Protein AF-A0A847PK29-F1 (afdb_monomer_lite)

pLDDT: mean 86.63, std 14.27, range [46.94, 98.38]

Foldseek 3Di:
DDPVVVVVVVVVVVCVVVVVVVVVVVVVVPPDPPQDWWWWAFPVRWIWTWGADPVNQWIFIATPNDTDIFGFDDDPAFTWTADPVRQWIWGDHPQFIFIHGNNHTPTGRTGTDDDD

Structure (mmCIF, N/CA/C/O backbone):
data_AF-A0A847PK29-F1
#
_entry.id   AF-A0A847PK29-F1
#
loop_
_atom_site.group_PDB
_atom_site.id
_atom_site.type_symbol
_atom_site.label_atom_id
_atom_site.label_alt_id
_atom_site.label_comp_id
_atom_site.label_asym_id
_atom_site.label_entity_id
_atom_site.label_seq_id
_atom_site.pdbx_PDB_ins_cod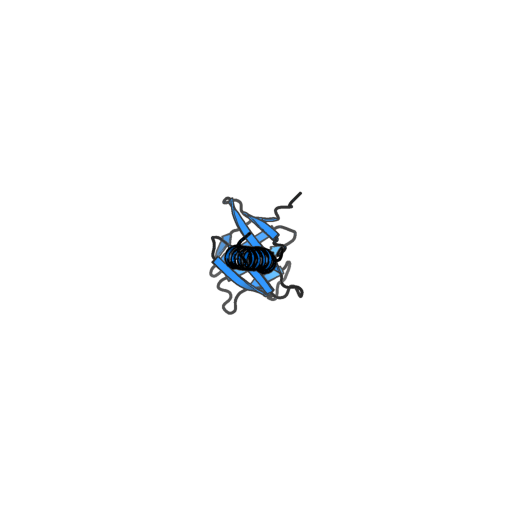e
_atom_site.Cartn_x
_atom_site.Cartn_y
_atom_site.Cartn_z
_atom_site.occupancy
_atom_site.B_iso_or_equiv
_atom_site.auth_seq_id
_atom_site.auth_comp_id
_atom_site.auth_asym_id
_atom_site.auth_atom_id
_atom_site.pdbx_PDB_model_num
ATOM 1 N N . MET A 1 1 ? -45.309 -2.922 56.142 1.00 58.38 1 MET A N 1
ATOM 2 C CA . MET A 1 1 ? -44.333 -3.331 55.108 1.00 58.38 1 MET A CA 1
ATOM 3 C C . MET A 1 1 ? -43.338 -4.282 55.752 1.00 58.38 1 MET A C 1
ATOM 5 O O . MET A 1 1 ? -42.727 -3.912 56.747 1.00 58.38 1 MET A O 1
ATOM 9 N N . ASP A 1 2 ? -43.250 -5.520 55.269 1.00 73.12 2 ASP A N 1
ATOM 10 C CA . ASP A 1 2 ? -42.488 -6.583 55.938 1.00 73.12 2 ASP A CA 1
ATOM 11 C C . ASP A 1 2 ? -40.979 -6.324 55.828 1.00 73.12 2 ASP A C 1
ATOM 13 O O . ASP A 1 2 ? -40.488 -6.055 54.733 1.00 73.12 2 ASP A O 1
ATOM 17 N N . LYS A 1 3 ? -40.219 -6.448 56.928 1.00 70.38 3 LYS A N 1
ATOM 18 C CA . LYS A 1 3 ? -38.751 -6.238 56.939 1.00 70.38 3 LYS A CA 1
ATOM 19 C C . LYS A 1 3 ? -38.030 -7.028 55.838 1.00 70.38 3 LYS A C 1
ATOM 21 O O . LYS A 1 3 ? -37.077 -6.532 55.251 1.00 70.38 3 LYS A O 1
ATOM 26 N N . LYS A 1 4 ? -38.539 -8.220 55.503 1.00 65.88 4 LYS A N 1
ATOM 27 C CA . LYS A 1 4 ? -38.040 -9.053 54.398 1.00 65.88 4 LYS A CA 1
ATOM 28 C C . LYS A 1 4 ? -38.204 -8.367 53.032 1.00 65.88 4 LYS A C 1
ATOM 30 O O . LYS A 1 4 ? -37.272 -8.384 52.242 1.00 65.88 4 LYS A O 1
ATOM 35 N N . LYS A 1 5 ? -39.335 -7.698 52.774 1.00 66.62 5 LYS A N 1
ATOM 36 C CA . LYS A 1 5 ? -39.595 -6.962 51.521 1.00 66.62 5 LYS A CA 1
ATOM 37 C C . LYS A 1 5 ? -38.688 -5.736 51.371 1.00 66.62 5 LYS A C 1
ATOM 39 O O . LYS A 1 5 ? -38.218 -5.474 50.274 1.00 66.62 5 LYS A O 1
ATOM 44 N N . ILE A 1 6 ? -38.386 -5.035 52.468 1.00 72.06 6 ILE A N 1
ATOM 45 C CA . ILE A 1 6 ? -37.477 -3.872 52.462 1.00 72.06 6 ILE A CA 1
ATOM 46 C C . ILE A 1 6 ? -36.045 -4.296 52.086 1.00 72.06 6 ILE A C 1
ATOM 48 O O . ILE A 1 6 ? -35.407 -3.628 51.279 1.00 72.06 6 ILE A O 1
ATOM 52 N N . ILE A 1 7 ? -35.575 -5.441 52.598 1.00 73.00 7 ILE A N 1
ATOM 53 C CA . ILE A 1 7 ? -34.240 -5.988 52.290 1.00 73.00 7 ILE A CA 1
ATOM 54 C C . ILE A 1 7 ? -34.127 -6.417 50.816 1.00 73.00 7 ILE A C 1
ATOM 56 O O . ILE A 1 7 ? -33.120 -6.141 50.167 1.00 73.00 7 ILE A O 1
ATOM 60 N N . PHE A 1 8 ? -35.161 -7.054 50.254 1.00 73.94 8 PHE A N 1
ATOM 61 C CA . PHE A 1 8 ? -35.155 -7.436 48.835 1.00 73.94 8 PHE A CA 1
ATOM 62 C C . PHE A 1 8 ? -35.143 -6.219 47.899 1.00 73.94 8 PHE A C 1
ATOM 64 O O . PHE A 1 8 ? -34.445 -6.227 46.883 1.00 73.94 8 PHE A O 1
ATOM 71 N N . ILE A 1 9 ? -35.861 -5.149 48.255 1.00 76.44 9 ILE A N 1
ATOM 72 C CA . ILE A 1 9 ? -35.891 -3.910 47.467 1.00 76.44 9 ILE A CA 1
ATOM 73 C C . ILE A 1 9 ? -34.517 -3.221 47.485 1.00 76.44 9 ILE A C 1
ATOM 75 O O . ILE A 1 9 ? -34.036 -2.816 46.429 1.00 76.44 9 ILE A O 1
ATOM 79 N N . SER A 1 10 ? -33.837 -3.149 48.638 1.00 75.44 10 SER A N 1
ATOM 80 C CA . SER A 1 10 ? -32.511 -2.515 48.716 1.00 75.44 10 SER A CA 1
ATOM 81 C C . SER A 1 10 ? -31.441 -3.268 47.918 1.00 75.44 10 SER A C 1
ATOM 83 O O . SER A 1 10 ? -30.604 -2.640 47.274 1.00 75.44 10 SER A O 1
ATOM 85 N N . LEU A 1 11 ? -31.485 -4.606 47.915 1.00 76.25 11 LEU A N 1
ATOM 86 C CA . LEU A 1 11 ? -30.570 -5.440 47.124 1.00 76.25 11 LEU A CA 1
ATOM 87 C C . LEU A 1 11 ? -30.780 -5.258 45.616 1.00 76.25 11 LEU A C 1
ATOM 89 O O . LEU A 1 11 ? -29.814 -5.156 44.865 1.00 76.25 11 LEU A O 1
ATOM 93 N N . SER A 1 12 ? -32.037 -5.153 45.186 1.00 75.38 12 SER A N 1
ATOM 94 C CA . SER A 1 12 ? -32.388 -4.958 43.775 1.00 75.38 12 SER A CA 1
ATOM 95 C C . SER A 1 12 ? -31.883 -3.611 43.243 1.00 75.38 12 SER A C 1
ATOM 97 O O . SER A 1 12 ? -31.370 -3.528 42.130 1.00 75.38 12 SER A O 1
ATOM 99 N N . ILE A 1 13 ? -31.967 -2.560 44.064 1.00 79.69 13 ILE A N 1
ATOM 100 C CA . ILE A 1 13 ? -31.509 -1.209 43.711 1.00 79.69 13 ILE A CA 1
ATOM 101 C C . ILE A 1 13 ? -29.980 -1.156 43.571 1.00 79.69 13 ILE A C 1
ATOM 103 O O . ILE A 1 13 ? -29.477 -0.562 42.620 1.00 79.69 13 ILE A O 1
ATOM 107 N N . LEU A 1 14 ? -29.231 -1.816 44.459 1.00 75.88 14 LEU A N 1
ATOM 108 C CA . LEU A 1 14 ? -27.765 -1.859 44.385 1.00 75.88 14 LEU A CA 1
ATOM 109 C C . LEU A 1 14 ? -27.257 -2.591 43.135 1.00 75.88 14 LEU A C 1
ATOM 111 O O . LEU A 1 14 ? -26.273 -2.160 42.539 1.00 75.88 14 LEU A O 1
ATOM 115 N N . ILE A 1 15 ? -27.946 -3.653 42.706 1.00 80.25 15 ILE A N 1
ATOM 116 C CA . ILE A 1 15 ? -27.607 -4.390 41.478 1.00 80.25 15 ILE A CA 1
ATOM 117 C C . ILE A 1 15 ? -27.885 -3.537 40.236 1.00 80.25 15 ILE A C 1
ATOM 119 O O . ILE A 1 15 ? -27.080 -3.535 39.312 1.00 80.25 15 ILE A O 1
ATOM 123 N N . LEU A 1 16 ? -28.984 -2.777 40.217 1.00 79.44 16 LEU A N 1
ATOM 124 C CA . LEU A 1 16 ? -29.306 -1.881 39.100 1.00 79.44 16 LEU A CA 1
ATOM 125 C C . LEU A 1 16 ? -28.319 -0.713 38.994 1.00 79.44 16 LEU A C 1
ATOM 127 O O . LEU A 1 16 ? -27.862 -0.401 37.898 1.00 79.44 16 LEU A O 1
ATOM 131 N N . ILE A 1 17 ? -27.949 -0.103 40.123 1.00 79.12 17 ILE A N 1
ATOM 132 C CA . ILE A 1 17 ? -26.964 0.986 40.170 1.00 79.12 17 ILE A CA 1
ATOM 133 C C . ILE A 1 17 ? -25.580 0.462 39.770 1.00 79.12 17 ILE A C 1
ATOM 135 O O . ILE A 1 17 ? -24.939 1.023 38.884 1.00 79.12 17 ILE A O 1
ATOM 139 N N . GLY A 1 18 ? -25.142 -0.655 40.360 1.00 77.38 18 GLY A N 1
ATOM 140 C CA . GLY A 1 18 ? -23.878 -1.304 40.012 1.00 77.38 18 GLY A CA 1
ATOM 141 C C . GLY A 1 18 ? -23.832 -1.745 38.549 1.00 77.38 18 GLY A C 1
ATOM 142 O O . GLY A 1 18 ? -22.832 -1.513 37.879 1.00 77.38 18 GLY A O 1
ATOM 143 N N . GLY A 1 19 ? -24.931 -2.296 38.031 1.00 77.69 19 GLY A N 1
ATOM 144 C CA . GLY A 1 19 ? -25.083 -2.671 36.628 1.00 77.69 19 GLY A CA 1
ATOM 145 C C . GLY A 1 19 ? -24.997 -1.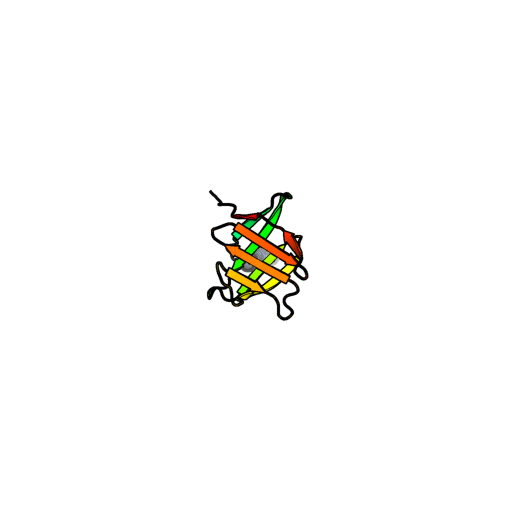475 35.681 1.00 77.69 19 GLY A C 1
ATOM 146 O O . GLY A 1 19 ? -24.311 -1.567 34.668 1.00 77.69 19 GLY A O 1
ATOM 147 N N . LEU A 1 20 ? -25.605 -0.332 36.024 1.00 76.12 20 LEU A N 1
ATOM 148 C CA . LEU A 1 20 ? -25.486 0.900 35.234 1.00 76.12 20 LEU A CA 1
ATOM 149 C C . LEU A 1 20 ? -24.054 1.450 35.231 1.00 76.12 20 LEU A C 1
ATOM 151 O O . LEU A 1 20 ? -23.533 1.808 34.175 1.00 76.12 20 LEU A O 1
ATOM 155 N N . HIS A 1 21 ? -23.407 1.510 36.399 1.00 73.00 21 HIS A N 1
ATOM 156 C CA . HIS A 1 21 ? -22.022 1.975 36.511 1.00 73.00 21 HIS A CA 1
ATOM 157 C C . HIS A 1 21 ? -21.058 1.050 35.764 1.00 73.00 21 HIS A C 1
ATOM 159 O O . HIS A 1 21 ? -20.181 1.526 35.048 1.00 73.00 21 HIS A O 1
ATOM 165 N N . PHE A 1 22 ? -21.252 -0.263 35.880 1.00 73.19 22 PHE A N 1
ATOM 166 C CA . PHE A 1 22 ? -20.449 -1.261 35.183 1.00 73.19 22 PHE A CA 1
ATOM 167 C C . PHE A 1 22 ? -20.664 -1.207 33.668 1.00 73.19 22 PHE A C 1
ATOM 169 O O . PHE A 1 22 ? -19.697 -1.225 32.916 1.00 73.19 22 PHE A O 1
ATOM 176 N N . TYR A 1 23 ? -21.908 -1.043 33.210 1.00 75.81 23 TYR A N 1
ATOM 177 C CA . TYR A 1 23 ? -22.229 -0.868 31.793 1.00 75.81 23 TYR A CA 1
ATOM 178 C C . TYR A 1 23 ? -21.594 0.404 31.212 1.00 75.81 23 TYR A C 1
ATOM 180 O O . TYR A 1 23 ? -21.033 0.372 30.119 1.00 75.81 23 TYR A O 1
ATOM 188 N N . SER A 1 24 ? -21.603 1.510 31.964 1.00 70.62 24 SER A N 1
ATOM 189 C CA . SER A 1 24 ? -20.927 2.749 31.563 1.00 70.62 24 SER A CA 1
ATOM 190 C C . SER A 1 24 ? -19.406 2.598 31.469 1.00 70.62 24 SER A C 1
ATOM 192 O O . SER A 1 24 ? -18.792 3.269 30.643 1.00 70.62 24 SER A O 1
ATOM 194 N N . LEU A 1 25 ? -18.794 1.755 32.306 1.00 64.38 25 LEU A N 1
ATOM 195 C CA . LEU A 1 25 ? -17.361 1.460 32.234 1.00 64.38 25 LEU A CA 1
ATOM 196 C C . LEU A 1 25 ? -17.039 0.514 31.075 1.00 64.38 25 LEU A C 1
ATOM 198 O O . LEU A 1 25 ? -16.041 0.712 30.392 1.00 64.38 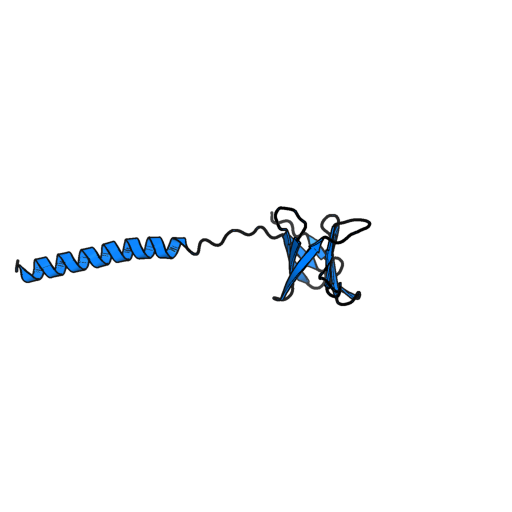25 LEU A O 1
ATOM 202 N N . TYR A 1 26 ? -17.907 -0.463 30.814 1.00 69.25 26 TYR A N 1
ATOM 203 C CA . TYR A 1 26 ? -17.746 -1.408 29.714 1.00 69.25 26 TYR A CA 1
ATOM 204 C C . TYR A 1 26 ? -17.813 -0.710 28.350 1.00 69.25 26 TYR A C 1
ATOM 206 O O . TYR A 1 26 ? -16.988 -0.959 27.478 1.00 69.25 26 TYR A O 1
ATOM 214 N N . LYS A 1 27 ? -18.737 0.245 28.182 1.00 66.00 27 LYS A N 1
ATOM 215 C CA . LYS A 1 27 ? -18.908 0.962 26.911 1.00 66.00 27 LYS A CA 1
ATOM 216 C C . LYS A 1 27 ? -17.765 1.930 26.571 1.00 66.00 27 LYS A C 1
ATOM 218 O O . LYS A 1 27 ? -17.649 2.347 25.428 1.00 66.00 27 LYS A O 1
ATOM 223 N N . LYS A 1 28 ? -16.925 2.294 27.545 1.00 53.59 28 LYS A N 1
ATOM 224 C CA . LYS A 1 28 ? -15.807 3.234 27.358 1.00 53.59 28 LYS A CA 1
ATOM 225 C C . LYS A 1 28 ? -14.561 2.582 26.726 1.00 53.59 28 LYS A C 1
ATOM 227 O O . LYS A 1 28 ? -13.610 3.284 26.413 1.00 53.59 28 LYS A O 1
ATOM 232 N N . GLY A 1 29 ? -14.556 1.257 26.546 1.00 51.03 29 GLY A N 1
ATOM 233 C CA . GLY A 1 29 ? -13.439 0.505 25.955 1.00 51.03 29 GLY A CA 1
ATOM 234 C C . GLY A 1 29 ? -13.534 0.243 24.445 1.00 51.03 29 GLY A C 1
ATOM 235 O O . GLY A 1 29 ? -12.566 -0.240 23.874 1.00 51.03 29 GLY A O 1
ATOM 236 N N . GLU A 1 30 ? -14.665 0.558 23.803 1.00 52.94 30 GLU A N 1
ATOM 237 C CA . GLU A 1 30 ? -14.891 0.414 22.348 1.00 52.94 30 GLU A CA 1
ATOM 238 C C . GLU A 1 30 ? -14.995 1.775 21.637 1.00 52.94 30 GLU A C 1
ATOM 240 O O . GLU A 1 30 ? -15.644 1.917 20.602 1.00 52.94 30 GLU A O 1
ATOM 245 N N . GLU A 1 31 ? -14.373 2.813 22.190 1.00 49.28 31 GLU A N 1
ATOM 246 C CA . GLU A 1 31 ? -14.157 4.059 21.457 1.00 49.28 31 GLU A CA 1
ATOM 247 C C . GLU A 1 31 ? -12.887 3.855 20.624 1.00 49.28 31 GLU A C 1
ATOM 249 O O . GLU A 1 31 ? -11.772 4.129 21.066 1.00 49.28 31 GLU A O 1
ATOM 254 N N . GLY A 1 32 ? -13.064 3.207 19.467 1.00 46.94 32 GLY A N 1
ATOM 255 C CA . GLY A 1 32 ? -11.997 2.979 18.502 1.00 46.94 32 GLY A CA 1
ATOM 256 C C . GLY A 1 32 ? -11.312 4.303 18.190 1.00 46.94 32 GLY A C 1
ATOM 257 O O . GLY A 1 32 ? -11.981 5.281 17.860 1.00 46.94 32 GLY A O 1
ATOM 258 N N . SER A 1 33 ? -9.989 4.338 18.333 1.00 51.59 33 SER A N 1
ATOM 259 C CA . SER A 1 33 ? -9.172 5.430 17.821 1.00 51.59 33 SER A CA 1
ATOM 260 C C . SER A 1 33 ? -9.584 5.688 16.376 1.00 51.59 33 SER A C 1
ATOM 262 O O . SER A 1 33 ? -9.555 4.761 15.563 1.00 51.59 33 SER A O 1
ATOM 264 N N . GLU A 1 34 ? -10.000 6.913 16.055 1.00 57.06 34 GLU A N 1
ATOM 265 C CA . GLU A 1 34 ? -10.118 7.340 14.663 1.00 57.06 34 GLU A CA 1
ATOM 266 C C . GLU A 1 34 ? -8.707 7.323 14.064 1.00 57.06 34 GLU A C 1
ATOM 268 O O . GLU A 1 34 ? -7.993 8.322 14.073 1.00 57.06 34 GLU A O 1
ATOM 273 N N . GLU A 1 35 ? -8.251 6.155 13.612 1.00 63.69 35 GLU A N 1
ATOM 274 C CA . GLU A 1 35 ? -7.032 6.067 12.827 1.00 63.69 35 GLU A CA 1
ATOM 275 C C . GLU A 1 35 ? -7.304 6.799 11.517 1.00 63.69 35 GLU A C 1
ATOM 277 O O . GLU A 1 35 ? -8.114 6.361 10.698 1.00 63.69 35 GLU A O 1
ATOM 282 N N . SER A 1 36 ? -6.657 7.949 11.330 1.00 81.56 36 SER A N 1
ATOM 283 C CA . SER A 1 36 ? -6.746 8.683 10.077 1.00 81.56 36 SER A CA 1
ATOM 284 C C . SER A 1 36 ? -6.065 7.857 8.989 1.00 81.56 36 SER A C 1
ATOM 286 O O . SER A 1 36 ? -4.855 7.617 9.040 1.00 81.56 36 SER A O 1
ATOM 288 N N . TYR A 1 37 ? -6.844 7.407 8.014 1.00 90.06 37 TYR A N 1
ATOM 289 C CA . TYR A 1 37 ? -6.352 6.703 6.840 1.00 90.06 37 TYR A CA 1
ATOM 290 C C . TYR A 1 37 ? -6.475 7.590 5.599 1.00 90.06 37 TYR A C 1
ATOM 292 O O . TYR A 1 37 ? -7.424 8.358 5.443 1.00 90.06 37 TYR A O 1
ATOM 300 N N . PHE A 1 38 ? -5.524 7.438 4.685 1.00 94.38 38 PHE A N 1
ATOM 301 C CA . PHE A 1 38 ? -5.616 7.927 3.316 1.00 94.38 38 PHE A CA 1
ATOM 302 C C . PHE A 1 38 ? -6.205 6.817 2.444 1.00 94.38 38 PHE A C 1
ATOM 304 O O . PHE A 1 38 ? -5.763 5.672 2.532 1.00 94.38 38 PHE A O 1
ATOM 311 N N . ILE A 1 39 ? -7.193 7.134 1.607 1.00 96.38 39 ILE A N 1
ATOM 312 C CA . ILE A 1 39 ? -7.762 6.177 0.648 1.00 96.38 39 ILE A CA 1
ATOM 313 C C . ILE A 1 39 ? -7.300 6.561 -0.750 1.00 96.38 39 ILE A C 1
ATOM 315 O O . ILE A 1 39 ? -7.516 7.691 -1.176 1.00 96.38 39 ILE A O 1
ATOM 319 N N . PHE A 1 40 ? -6.724 5.615 -1.485 1.00 97.31 40 PHE A N 1
ATOM 320 C CA . PHE A 1 40 ? -6.468 5.746 -2.915 1.00 97.31 40 PHE A CA 1
ATOM 321 C C . PHE A 1 40 ? -7.402 4.815 -3.682 1.00 97.31 40 PHE A C 1
ATOM 323 O O . PHE A 1 40 ? -7.465 3.621 -3.394 1.00 97.31 40 PHE A O 1
ATOM 330 N N . VAL A 1 41 ? -8.116 5.354 -4.667 1.00 97.50 41 VAL A N 1
ATOM 331 C CA . VAL A 1 41 ? -9.038 4.591 -5.515 1.00 97.50 41 VAL A CA 1
ATOM 332 C C . VAL A 1 41 ? -8.382 4.351 -6.867 1.00 97.50 41 VAL A C 1
ATOM 334 O O . VAL A 1 41 ? -7.981 5.294 -7.551 1.00 97.50 41 VAL A O 1
ATOM 337 N N . CYS A 1 42 ? -8.258 3.085 -7.248 1.00 97.44 42 CYS A N 1
ATOM 338 C CA . CYS A 1 42 ? -7.645 2.658 -8.500 1.00 97.44 42 CYS A CA 1
ATOM 339 C C . CYS A 1 42 ? -8.646 2.668 -9.669 1.00 97.44 42 CYS A C 1
ATOM 341 O O . CYS A 1 42 ? -9.854 2.572 -9.441 1.00 97.44 42 CYS A O 1
ATOM 343 N N . PRO A 1 43 ? -8.185 2.696 -10.936 1.00 97.62 43 PRO A N 1
ATOM 344 C CA . PRO A 1 43 ? -9.060 2.602 -12.110 1.00 97.62 43 PRO A CA 1
ATOM 345 C C . PRO A 1 43 ? -9.930 1.336 -12.144 1.00 97.62 43 PRO A C 1
ATOM 347 O O . PRO A 1 43 ? -11.019 1.348 -12.712 1.00 97.62 43 PRO A O 1
ATOM 350 N N . SER A 1 44 ? -9.471 0.250 -11.514 1.00 95.94 44 SER A N 1
ATOM 351 C CA . SER A 1 44 ? -10.233 -0.993 -11.338 1.00 95.94 44 SER A CA 1
ATOM 352 C C . SER A 1 44 ? -11.386 -0.880 -10.330 1.00 95.94 44 SER A C 1
ATOM 354 O O . SER A 1 44 ? -12.204 -1.792 -10.243 1.00 95.94 44 SER A O 1
ATOM 356 N N . GLY A 1 45 ? -11.448 0.208 -9.557 1.00 95.62 45 GLY A N 1
ATOM 357 C CA . GLY A 1 45 ? -12.350 0.381 -8.417 1.00 95.62 45 GLY A CA 1
ATOM 358 C C . GLY A 1 45 ? -11.810 -0.184 -7.100 1.00 95.62 45 GLY A C 1
ATOM 359 O O . GLY A 1 45 ? -12.482 -0.064 -6.080 1.00 95.62 45 GLY A O 1
ATOM 360 N N . ALA A 1 46 ? -10.615 -0.784 -7.095 1.00 96.62 46 ALA A N 1
ATOM 361 C CA . ALA A 1 46 ? -9.968 -1.222 -5.862 1.00 96.62 46 ALA A CA 1
ATOM 362 C C . ALA A 1 46 ? -9.593 -0.025 -4.970 1.00 96.62 46 ALA A C 1
ATOM 364 O O . ALA A 1 46 ? -9.174 1.023 -5.466 1.00 96.62 46 ALA A O 1
ATOM 365 N N . GLU A 1 47 ? -9.710 -0.209 -3.656 1.00 97.06 47 GLU A N 1
ATOM 366 C CA . GLU A 1 47 ? -9.298 0.766 -2.646 1.00 97.06 47 GLU A CA 1
ATOM 367 C C . GLU A 1 47 ? -7.997 0.318 -1.977 1.00 97.06 47 GLU A C 1
ATOM 369 O O . GLU A 1 47 ? -7.900 -0.805 -1.474 1.00 97.06 47 GLU A O 1
ATOM 374 N N . ILE A 1 48 ? -7.027 1.226 -1.911 1.00 97.50 48 ILE A N 1
ATOM 375 C CA . ILE A 1 48 ? -5.829 1.097 -1.085 1.00 97.50 48 ILE A CA 1
ATOM 376 C C . ILE A 1 48 ? -6.007 2.033 0.108 1.00 97.50 48 ILE A C 1
ATOM 378 O O . ILE A 1 48 ? -6.103 3.248 -0.069 1.00 97.50 48 ILE A O 1
ATOM 382 N N . ARG A 1 49 ? -6.043 1.489 1.325 1.00 96.88 49 ARG A N 1
ATOM 383 C CA . ARG A 1 49 ? -6.079 2.291 2.557 1.00 96.88 49 ARG A CA 1
ATOM 384 C C . ARG A 1 49 ? -4.695 2.328 3.162 1.00 96.88 49 ARG A C 1
ATOM 386 O O . ARG A 1 49 ? -4.095 1.278 3.363 1.00 96.88 49 ARG A O 1
ATOM 393 N N . VAL A 1 50 ? -4.195 3.517 3.457 1.00 96.31 50 VAL A N 1
ATOM 394 C CA . VAL A 1 50 ? -2.845 3.704 3.982 1.00 96.31 50 VAL A CA 1
ATOM 395 C C . VAL A 1 50 ? -2.912 4.502 5.267 1.00 96.31 50 VAL A C 1
ATOM 397 O O . VAL A 1 50 ? -3.473 5.596 5.300 1.00 96.31 50 VAL A O 1
ATOM 400 N N . ASN A 1 51 ? -2.322 3.956 6.319 1.00 95.25 51 ASN A N 1
ATOM 401 C CA . ASN A 1 51 ? -1.992 4.699 7.523 1.00 95.25 51 ASN A CA 1
ATOM 402 C C . ASN A 1 51 ? -0.466 4.817 7.600 1.00 95.25 51 ASN A C 1
ATOM 404 O O . ASN A 1 51 ? 0.239 3.824 7.413 1.00 95.25 51 ASN A O 1
ATOM 408 N N . TYR A 1 52 ? 0.031 6.029 7.819 1.00 93.81 52 TYR A N 1
ATOM 409 C CA . TYR A 1 52 ? 1.451 6.277 8.044 1.00 93.81 52 TYR A CA 1
ATOM 410 C C . TYR A 1 52 ? 1.675 6.413 9.550 1.00 93.81 52 TYR A C 1
ATOM 412 O O . TYR A 1 52 ? 0.912 7.122 10.211 1.00 93.81 52 TYR A O 1
ATOM 420 N N . GLU A 1 53 ? 2.699 5.749 10.087 1.00 91.06 53 GLU A N 1
ATOM 421 C CA . GLU A 1 53 ? 3.121 5.985 11.475 1.00 91.06 53 GLU A CA 1
ATOM 422 C C . GLU A 1 53 ? 3.658 7.426 11.628 1.00 91.06 53 GLU A C 1
ATOM 424 O O . GLU A 1 53 ? 3.979 8.080 10.634 1.00 91.06 53 GLU A O 1
ATOM 429 N N . GLU A 1 54 ? 3.728 7.951 12.860 1.00 84.19 54 GLU A N 1
ATOM 430 C CA . GLU A 1 54 ? 4.007 9.381 13.120 1.00 84.19 54 GLU A CA 1
ATOM 431 C C . GLU A 1 54 ? 5.307 9.890 12.472 1.00 84.19 54 GLU A C 1
ATOM 433 O O . GLU A 1 54 ? 5.363 11.034 12.019 1.00 84.19 54 GLU A O 1
ATOM 438 N N . GLU A 1 55 ? 6.341 9.048 12.396 1.00 88.12 55 GLU A N 1
ATOM 439 C CA . GLU A 1 55 ? 7.633 9.392 11.785 1.00 88.12 55 GLU A CA 1
ATOM 440 C C . GLU A 1 55 ? 7.631 9.259 10.249 1.00 88.12 55 GLU A C 1
ATOM 442 O O . GLU A 1 55 ? 8.553 9.728 9.580 1.00 88.12 55 GLU A O 1
ATOM 447 N N . GLY A 1 56 ? 6.586 8.656 9.672 1.00 87.12 56 GLY A N 1
ATOM 448 C CA . GLY A 1 56 ? 6.429 8.440 8.231 1.00 87.12 56 GLY A CA 1
ATOM 449 C C . GLY A 1 56 ? 7.351 7.368 7.642 1.00 87.12 56 GLY A C 1
ATOM 450 O O . GLY A 1 56 ? 7.406 7.217 6.419 1.00 87.12 56 GLY A O 1
ATOM 451 N N . ASP A 1 57 ? 8.068 6.625 8.485 1.00 94.00 57 ASP A N 1
ATOM 452 C CA . ASP A 1 57 ? 9.005 5.561 8.122 1.00 94.00 57 ASP A CA 1
ATOM 453 C C . ASP A 1 57 ? 8.324 4.195 7.929 1.00 94.00 57 ASP A C 1
ATOM 455 O O . ASP A 1 57 ? 8.895 3.303 7.298 1.00 94.00 57 ASP A O 1
ATOM 459 N N . LEU A 1 58 ? 7.089 4.038 8.407 1.00 96.44 58 LEU A N 1
ATOM 460 C CA . LEU A 1 58 ? 6.249 2.875 8.159 1.00 96.44 58 LEU A CA 1
ATOM 461 C C . LEU A 1 58 ? 4.909 3.279 7.536 1.00 96.44 58 LEU A C 1
ATOM 463 O O . LEU A 1 58 ? 4.209 4.163 8.029 1.00 96.44 58 LEU A O 1
ATOM 467 N N . ALA A 1 59 ? 4.526 2.561 6.483 1.00 97.00 59 ALA A N 1
ATOM 468 C CA . ALA A 1 59 ? 3.189 2.586 5.910 1.00 97.00 59 ALA A CA 1
ATOM 469 C C . ALA A 1 59 ? 2.481 1.251 6.179 1.00 97.00 59 ALA A C 1
ATOM 471 O O . ALA A 1 59 ? 2.961 0.176 5.803 1.00 97.00 59 ALA A O 1
ATOM 472 N N . VAL A 1 60 ? 1.311 1.316 6.811 1.00 97.12 60 VAL A N 1
ATOM 473 C CA . VAL A 1 60 ? 0.376 0.198 6.937 1.00 97.12 60 VAL A CA 1
ATOM 474 C C . VAL A 1 60 ? -0.608 0.281 5.776 1.00 97.12 60 VAL A C 1
ATOM 476 O O . VAL A 1 60 ? -1.534 1.090 5.781 1.00 97.12 60 VAL A O 1
ATOM 479 N N . VAL A 1 61 ? -0.391 -0.562 4.770 1.00 97.50 61 VAL A N 1
ATOM 480 C CA . VAL A 1 61 ? -1.190 -0.615 3.544 1.00 97.50 61 VAL A CA 1
ATOM 481 C C . VAL A 1 61 ? -2.209 -1.740 3.653 1.00 97.50 61 VAL A C 1
ATOM 483 O O . VAL A 1 61 ? -1.846 -2.903 3.819 1.00 97.50 61 VAL A O 1
ATOM 486 N N . GLN A 1 62 ? -3.490 -1.409 3.538 1.00 97.56 62 GLN A N 1
ATOM 487 C CA . GLN A 1 62 ? -4.581 -2.372 3.470 1.00 97.56 62 GLN A CA 1
ATOM 488 C C . GLN A 1 62 ? -5.168 -2.394 2.063 1.00 97.56 62 GLN A C 1
ATOM 490 O O . GLN A 1 62 ? -5.551 -1.358 1.520 1.00 97.56 62 GLN A O 1
ATOM 495 N N . LEU A 1 63 ? -5.246 -3.587 1.485 1.00 95.19 63 LEU A N 1
ATOM 496 C CA . LEU A 1 63 ? -5.703 -3.805 0.119 1.00 95.19 63 LEU A CA 1
ATOM 497 C C . LEU A 1 63 ? -6.361 -5.182 0.029 1.00 95.19 63 LEU A C 1
ATOM 499 O O . LEU A 1 63 ? -5.776 -6.178 0.454 1.00 95.19 63 LEU A O 1
ATOM 503 N N . GLU A 1 64 ? -7.592 -5.234 -0.483 1.00 92.19 64 GLU A N 1
ATOM 504 C CA . GLU A 1 64 ? -8.385 -6.471 -0.612 1.00 92.19 64 GLU A CA 1
ATOM 505 C C . GLU A 1 64 ? -8.471 -7.300 0.689 1.00 92.19 64 GLU A C 1
ATOM 507 O O . GLU A 1 64 ? -8.423 -8.530 0.687 1.00 92.19 64 GLU A O 1
ATOM 512 N N . GLY A 1 65 ? -8.558 -6.621 1.838 1.00 92.38 65 GLY A N 1
ATOM 513 C CA . GLY A 1 65 ? -8.631 -7.265 3.154 1.00 92.38 65 GLY A CA 1
ATOM 514 C C . GLY A 1 65 ? -7.306 -7.840 3.671 1.00 92.38 65 GLY A C 1
ATOM 515 O O . GLY A 1 65 ? -7.283 -8.419 4.756 1.00 92.38 65 GLY A O 1
ATOM 516 N N . LYS A 1 66 ? -6.199 -7.673 2.938 1.00 95.75 66 LYS A N 1
ATOM 517 C CA . LYS A 1 66 ? -4.843 -7.979 3.411 1.00 95.75 66 LYS A CA 1
ATOM 518 C C . LYS A 1 66 ? -4.177 -6.718 3.943 1.00 95.75 66 LYS A C 1
ATOM 520 O O . LYS A 1 66 ? -4.425 -5.628 3.439 1.00 95.75 66 LYS A O 1
ATOM 525 N N . VAL A 1 67 ? -3.314 -6.889 4.942 1.00 96.75 67 VAL A N 1
ATOM 526 C CA . VAL A 1 67 ? -2.552 -5.806 5.573 1.00 96.75 67 VAL A CA 1
ATOM 527 C C . VAL A 1 67 ? -1.065 -6.044 5.345 1.00 96.75 67 VAL A C 1
ATOM 529 O O . VAL A 1 67 ? -0.556 -7.123 5.648 1.00 96.75 67 VAL A O 1
ATOM 532 N N . TYR A 1 68 ? -0.373 -5.023 4.853 1.00 97.31 68 TYR A N 1
ATOM 533 C CA . TYR A 1 68 ? 1.059 -5.016 4.598 1.00 97.31 68 TYR A CA 1
ATOM 534 C C . TYR A 1 68 ? 1.707 -3.907 5.423 1.00 97.31 68 TYR A C 1
ATOM 536 O O . TYR A 1 68 ? 1.300 -2.751 5.350 1.00 97.31 68 TYR A O 1
ATOM 544 N N . ARG A 1 69 ? 2.718 -4.259 6.219 1.00 96.94 69 ARG A N 1
ATOM 545 C CA . ARG A 1 69 ? 3.562 -3.295 6.933 1.00 96.94 69 ARG A CA 1
ATOM 546 C C . ARG A 1 69 ? 4.822 -3.080 6.111 1.00 96.94 69 ARG A C 1
ATOM 548 O O . ARG A 1 69 ? 5.629 -3.999 5.990 1.00 96.94 69 ARG A O 1
ATOM 555 N N . LEU A 1 70 ? 4.951 -1.899 5.525 1.00 98.19 70 LEU A N 1
ATOM 556 C CA . LEU A 1 70 ? 5.992 -1.576 4.559 1.00 98.19 70 LEU A CA 1
ATOM 557 C C . LEU A 1 70 ? 6.872 -0.459 5.120 1.00 98.19 70 LEU A C 1
ATOM 559 O O . LEU A 1 70 ? 6.361 0.561 5.579 1.00 98.19 70 LEU A O 1
ATOM 563 N N .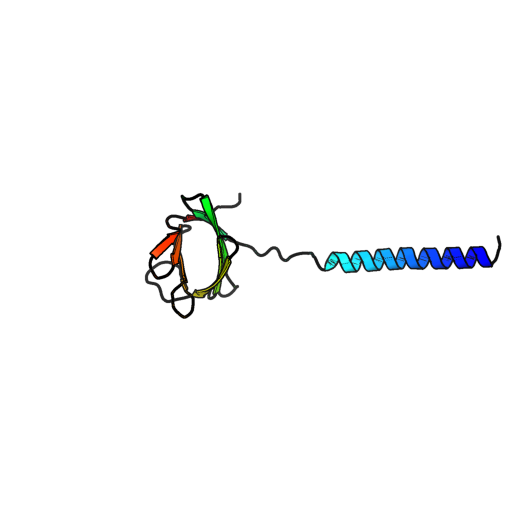 LYS A 1 71 ? 8.189 -0.654 5.093 1.00 98.06 71 LYS A N 1
ATOM 564 C CA . LYS A 1 71 ? 9.169 0.330 5.565 1.00 98.06 71 LYS A CA 1
ATOM 565 C C . LYS A 1 71 ? 9.522 1.291 4.445 1.00 98.06 71 LYS A C 1
ATOM 567 O O . LYS A 1 71 ? 9.633 0.872 3.294 1.00 98.06 71 LYS A O 1
ATOM 572 N N . LEU A 1 72 ? 9.742 2.553 4.788 1.00 97.38 72 LEU A N 1
ATOM 573 C CA . LEU A 1 72 ? 10.244 3.565 3.874 1.00 97.38 72 LEU A CA 1
ATOM 574 C C . LEU A 1 72 ? 11.580 3.090 3.295 1.00 97.38 72 LEU A C 1
ATOM 576 O O . LEU A 1 72 ? 12.513 2.737 4.018 1.00 97.38 72 LEU A O 1
ATOM 580 N N . ALA A 1 73 ? 11.659 3.074 1.974 1.00 96.38 73 ALA A N 1
ATOM 581 C CA . ALA A 1 73 ? 12.816 2.654 1.213 1.00 96.38 73 ALA A CA 1
ATOM 582 C C . ALA A 1 73 ? 13.334 3.821 0.368 1.00 96.38 73 ALA A C 1
ATOM 584 O O . ALA A 1 73 ? 12.603 4.753 0.033 1.00 96.38 73 ALA A O 1
ATOM 585 N N . VAL A 1 74 ? 14.616 3.762 0.005 1.00 93.75 74 VAL A N 1
ATOM 586 C CA . VAL A 1 74 ? 15.252 4.807 -0.807 1.00 93.75 74 VAL A CA 1
ATOM 587 C C . VAL A 1 74 ? 14.540 4.930 -2.156 1.00 93.75 74 VAL A C 1
ATOM 589 O O . VAL A 1 74 ? 14.308 3.933 -2.842 1.00 93.75 74 VAL A O 1
ATOM 592 N N . SER A 1 75 ? 14.221 6.163 -2.543 1.00 91.94 75 SER A N 1
ATOM 593 C CA . SER A 1 75 ? 13.527 6.499 -3.785 1.00 91.94 75 SER A CA 1
ATOM 594 C C . SER A 1 75 ? 14.170 7.705 -4.476 1.00 91.94 75 SER A C 1
ATOM 596 O O . SER A 1 75 ? 14.828 8.533 -3.848 1.00 91.94 75 SER A O 1
ATOM 598 N N . ALA A 1 76 ? 13.985 7.804 -5.797 1.00 83.06 76 ALA A N 1
ATOM 599 C CA . ALA A 1 76 ? 14.433 8.959 -6.582 1.00 83.06 76 ALA A CA 1
ATOM 600 C C . ALA A 1 76 ? 13.415 10.117 -6.574 1.00 83.06 76 ALA A C 1
ATOM 602 O O . ALA A 1 76 ? 13.805 11.279 -6.666 1.00 83.06 76 ALA A O 1
ATOM 603 N N . SER A 1 77 ? 12.116 9.811 -6.487 1.00 86.31 77 SER A N 1
ATOM 604 C CA . SER A 1 77 ? 11.021 10.784 -6.398 1.00 86.31 77 SER A CA 1
ATOM 605 C C . SER A 1 77 ? 9.791 10.128 -5.776 1.00 86.31 77 SER A C 1
ATOM 607 O O . SER A 1 77 ? 9.456 9.005 -6.141 1.00 86.31 77 SER A O 1
ATOM 609 N N . GLY A 1 78 ? 9.110 10.834 -4.872 1.00 91.94 78 GLY A N 1
ATOM 610 C CA . GLY A 1 78 ? 7.970 10.292 -4.126 1.00 91.94 78 GLY A CA 1
ATOM 611 C C . GLY A 1 78 ? 8.378 9.396 -2.959 1.00 91.94 78 GLY A C 1
ATOM 612 O O . GLY A 1 78 ? 9.565 9.180 -2.698 1.00 91.94 78 GLY A O 1
ATOM 613 N N . ALA A 1 79 ? 7.381 8.894 -2.244 1.00 96.31 79 ALA A N 1
ATOM 614 C CA . ALA A 1 79 ? 7.571 8.001 -1.117 1.00 96.31 79 ALA A CA 1
ATOM 615 C C . ALA A 1 79 ? 7.451 6.545 -1.588 1.00 96.31 79 ALA A C 1
ATOM 617 O O . ALA A 1 79 ? 6.454 6.154 -2.196 1.00 96.31 79 ALA A O 1
ATOM 618 N N . ARG A 1 80 ? 8.489 5.746 -1.325 1.00 97.75 80 ARG A N 1
ATOM 619 C CA . ARG A 1 80 ? 8.522 4.309 -1.617 1.00 97.75 80 ARG A CA 1
ATOM 620 C C . ARG A 1 80 ? 8.523 3.550 -0.309 1.00 97.75 80 ARG A C 1
ATOM 622 O O . ARG A 1 80 ? 9.400 3.775 0.515 1.00 97.75 80 ARG A O 1
ATOM 629 N N . TYR A 1 81 ? 7.616 2.600 -0.162 1.00 98.25 81 TYR A N 1
ATOM 630 C CA . TYR A 1 81 ? 7.560 1.705 0.981 1.00 98.25 81 TYR A CA 1
ATOM 631 C C . TYR A 1 81 ? 7.632 0.259 0.501 1.00 98.25 81 TYR A C 1
ATOM 633 O O . TYR A 1 81 ? 6.930 -0.109 -0.437 1.00 98.25 81 TYR A O 1
ATOM 641 N N . ALA A 1 82 ? 8.467 -0.566 1.124 1.00 98.25 82 ALA A N 1
ATOM 642 C CA . ALA A 1 82 ? 8.660 -1.961 0.739 1.00 98.25 82 ALA A CA 1
ATOM 643 C C . ALA A 1 82 ? 8.745 -2.881 1.961 1.00 98.25 82 ALA A C 1
ATOM 645 O O . ALA A 1 82 ? 9.088 -2.458 3.069 1.00 98.25 82 ALA A O 1
ATOM 646 N N . ASN A 1 83 ? 8.417 -4.155 1.766 1.00 97.69 83 ASN A N 1
ATOM 647 C CA . ASN A 1 83 ? 8.761 -5.207 2.717 1.00 97.69 83 ASN A CA 1
ATOM 648 C C . ASN A 1 83 ? 10.235 -5.634 2.552 1.00 97.69 83 ASN A C 1
ATOM 650 O O . ASN A 1 83 ? 10.943 -5.147 1.676 1.00 97.69 83 ASN A O 1
ATOM 654 N N . GLU A 1 84 ? 10.716 -6.526 3.423 1.00 96.31 84 GLU A N 1
ATOM 655 C CA . GLU A 1 84 ? 12.148 -6.863 3.512 1.00 96.31 84 GLU A CA 1
ATOM 656 C C . GLU A 1 84 ? 12.732 -7.500 2.243 1.00 96.31 84 GLU A C 1
ATOM 658 O O . GLU A 1 84 ? 13.902 -7.278 1.945 1.00 96.31 84 GLU A O 1
ATOM 663 N N . ASP A 1 85 ? 11.936 -8.280 1.509 1.00 97.00 85 ASP A N 1
ATOM 664 C CA . ASP A 1 85 ? 12.339 -8.927 0.254 1.00 97.00 85 ASP A CA 1
ATOM 665 C C . ASP A 1 85 ? 11.892 -8.155 -0.998 1.00 97.00 85 ASP A C 1
ATOM 667 O O . ASP A 1 85 ? 12.069 -8.643 -2.110 1.00 97.00 85 ASP A O 1
ATOM 671 N N . GLU A 1 86 ? 11.310 -6.966 -0.814 1.00 97.12 86 GLU A N 1
ATOM 672 C CA . GLU A 1 86 ? 10.740 -6.108 -1.857 1.00 97.12 86 GLU A CA 1
ATOM 673 C C . GLU A 1 86 ? 9.673 -6.780 -2.748 1.00 97.12 86 GLU A C 1
ATOM 675 O O . GLU A 1 86 ? 9.290 -6.235 -3.782 1.00 97.12 86 GLU A O 1
ATOM 680 N N . SER A 1 87 ? 9.116 -7.927 -2.339 1.00 97.62 87 SER A N 1
ATOM 681 C CA . SER A 1 87 ? 8.030 -8.593 -3.072 1.00 97.62 87 SER A CA 1
ATOM 682 C C . SER A 1 87 ? 6.711 -7.818 -3.036 1.00 97.62 87 SER A C 1
ATOM 684 O O . SER A 1 87 ? 5.834 -8.078 -3.860 1.00 97.62 87 SER A O 1
ATOM 686 N N . VAL A 1 88 ? 6.553 -6.864 -2.113 1.00 98.25 88 VAL A N 1
ATOM 687 C CA . VAL A 1 88 ? 5.426 -5.927 -2.066 1.00 98.25 88 VAL A CA 1
ATOM 688 C C . VAL A 1 88 ? 5.967 -4.514 -1.908 1.00 98.25 88 VAL A C 1
ATOM 690 O O . VAL A 1 88 ? 6.610 -4.196 -0.905 1.00 98.25 88 VAL A O 1
ATOM 693 N N . VAL A 1 89 ? 5.667 -3.653 -2.879 1.00 98.25 89 VAL A N 1
ATOM 694 C CA . VAL A 1 89 ? 6.124 -2.259 -2.890 1.00 98.25 89 VAL A CA 1
ATOM 695 C C . VAL A 1 89 ? 4.939 -1.333 -3.101 1.00 98.25 89 VAL A C 1
ATOM 697 O O . VAL A 1 89 ? 4.176 -1.501 -4.045 1.00 98.25 89 VAL A O 1
ATOM 700 N N . PHE A 1 90 ? 4.810 -0.331 -2.243 1.00 98.38 90 PHE A N 1
ATOM 701 C CA . PHE A 1 90 ? 3.861 0.765 -2.375 1.00 98.38 90 PHE A CA 1
ATOM 702 C C . PHE A 1 90 ? 4.611 2.047 -2.739 1.00 98.38 90 PHE A C 1
ATOM 704 O O . PHE A 1 90 ? 5.596 2.409 -2.094 1.00 98.38 90 PHE A O 1
ATOM 711 N N . TRP A 1 91 ? 4.134 2.735 -3.768 1.00 97.75 91 TRP A N 1
ATOM 712 C CA . TRP A 1 91 ? 4.618 4.044 -4.183 1.00 97.75 91 TRP A CA 1
ATOM 713 C C . TRP A 1 91 ? 3.515 5.074 -4.029 1.00 97.75 91 TRP A C 1
ATOM 715 O O . TRP A 1 91 ? 2.388 4.830 -4.454 1.00 97.75 91 TRP A O 1
ATOM 725 N N . GLU A 1 92 ? 3.868 6.238 -3.494 1.00 95.94 92 GLU A N 1
ATOM 726 C CA . GLU A 1 92 ? 3.020 7.425 -3.472 1.00 95.94 92 GLU A CA 1
ATOM 727 C C . GLU A 1 92 ? 3.790 8.623 -4.034 1.00 95.94 92 GLU A C 1
ATOM 729 O O . GLU A 1 92 ? 4.964 8.851 -3.721 1.00 95.94 92 GLU A O 1
ATOM 734 N N . HIS A 1 93 ? 3.127 9.392 -4.892 1.00 95.12 93 HIS A N 1
ATOM 735 C CA . HIS A 1 93 ? 3.634 10.665 -5.370 1.00 95.12 93 HIS A CA 1
ATOM 736 C C . HIS A 1 93 ? 2.487 11.617 -5.716 1.00 95.12 93 HIS A C 1
ATOM 738 O O . HIS A 1 93 ? 1.730 11.377 -6.654 1.00 95.12 93 HIS A O 1
ATOM 744 N N . GLN A 1 94 ? 2.409 12.746 -5.006 1.00 93.75 94 GLN A N 1
ATOM 745 C CA . GLN A 1 94 ? 1.485 13.852 -5.300 1.00 93.75 94 GLN A CA 1
ATOM 746 C C . GLN A 1 94 ? 0.002 13.437 -5.364 1.00 93.75 94 GLN A C 1
ATOM 748 O O . GLN A 1 94 ? -0.771 13.972 -6.159 1.00 93.75 94 GLN A O 1
ATOM 753 N N . GLY A 1 95 ? -0.419 12.510 -4.501 1.00 94.75 95 GLY A N 1
ATOM 754 C CA . GLY A 1 95 ? -1.795 12.014 -4.474 1.00 94.75 95 GLY A CA 1
ATOM 755 C C . GLY A 1 95 ? -2.084 10.943 -5.525 1.00 94.75 95 GLY A C 1
ATOM 756 O O . GLY A 1 95 ? -3.247 10.592 -5.730 1.00 94.75 95 GLY A O 1
ATOM 757 N N . GLU A 1 96 ? -1.053 10.411 -6.173 1.00 96.88 96 GLU A N 1
ATOM 758 C CA 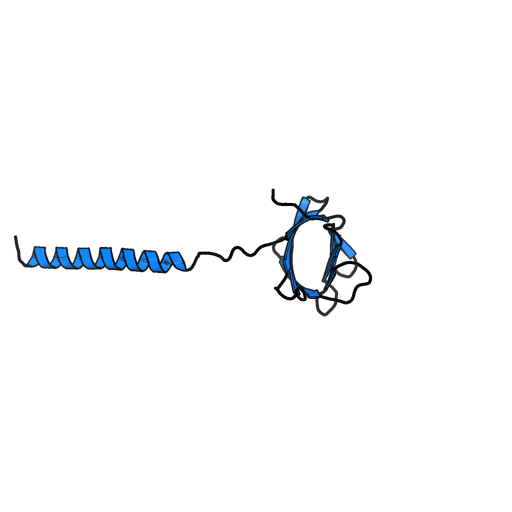. GLU A 1 96 ? -1.124 9.199 -6.980 1.00 96.88 96 GLU A CA 1
ATOM 759 C C . GLU A 1 96 ? -0.405 8.059 -6.271 1.00 96.88 96 GLU A C 1
ATOM 761 O O . GLU A 1 96 ? 0.610 8.282 -5.613 1.00 96.88 96 GLU A O 1
ATOM 766 N N . ALA A 1 97 ? -0.918 6.842 -6.416 1.00 97.69 97 ALA A N 1
ATOM 767 C CA . ALA A 1 97 ? -0.327 5.665 -5.815 1.00 97.69 97 ALA A CA 1
ATOM 768 C C . ALA A 1 97 ? -0.317 4.455 -6.750 1.00 97.69 97 ALA A C 1
ATOM 770 O O . ALA A 1 97 ? -1.181 4.306 -7.619 1.00 97.69 97 ALA A O 1
ATOM 771 N N . MET A 1 98 ? 0.652 3.572 -6.511 1.00 97.62 98 MET A N 1
ATOM 772 C CA . MET A 1 98 ? 0.794 2.281 -7.177 1.00 97.62 98 MET A CA 1
ATOM 773 C C . MET A 1 98 ? 1.265 1.211 -6.182 1.00 97.62 98 MET A C 1
ATOM 775 O O . MET A 1 98 ? 2.036 1.502 -5.267 1.00 97.62 98 MET A O 1
ATOM 779 N N . VAL A 1 99 ? 0.828 -0.035 -6.375 1.00 98.25 99 VAL A N 1
ATOM 780 C CA . VAL A 1 99 ? 1.323 -1.215 -5.651 1.00 98.25 99 VAL A CA 1
ATOM 781 C C . VAL A 1 99 ? 1.876 -2.232 -6.640 1.00 98.25 99 VAL A C 1
ATOM 783 O O . VAL A 1 99 ? 1.183 -2.644 -7.575 1.00 98.25 99 VAL A O 1
ATOM 786 N N . LEU A 1 100 ? 3.111 -2.662 -6.390 1.00 98.19 100 LEU A N 1
ATOM 787 C CA . LEU A 1 100 ? 3.778 -3.726 -7.122 1.00 98.19 100 LEU A CA 1
ATOM 788 C C . LEU A 1 100 ? 3.782 -5.005 -6.288 1.00 98.19 100 LEU A C 1
ATOM 790 O O . LEU A 1 100 ? 4.020 -4.961 -5.078 1.00 98.19 100 LEU A O 1
ATOM 794 N N . PHE A 1 101 ? 3.572 -6.136 -6.956 1.00 97.88 101 PHE A N 1
ATOM 795 C CA . PHE A 1 101 ? 3.796 -7.465 -6.397 1.00 97.88 101 PHE A CA 1
ATOM 796 C C . PHE A 1 101 ? 4.841 -8.182 -7.244 1.00 97.88 101 PHE A C 1
ATOM 798 O O . PHE A 1 101 ? 4.597 -8.430 -8.418 1.00 97.88 101 PHE A O 1
ATOM 805 N N . ASN A 1 102 ? 5.983 -8.537 -6.653 1.00 97.50 102 ASN A N 1
ATOM 806 C CA . ASN A 1 102 ? 7.131 -9.121 -7.360 1.00 97.50 102 ASN A CA 1
ATOM 807 C C . ASN A 1 102 ? 7.519 -8.307 -8.611 1.00 97.50 102 ASN A C 1
ATOM 809 O O . ASN A 1 102 ? 7.607 -8.858 -9.703 1.00 97.50 102 ASN A O 1
ATOM 813 N N . ASP A 1 103 ? 7.682 -6.991 -8.445 1.00 95.88 103 ASP A N 1
ATOM 814 C CA . ASP A 1 103 ? 7.982 -6.017 -9.509 1.00 95.88 103 ASP A CA 1
ATOM 815 C C . ASP A 1 103 ? 6.896 -5.805 -10.583 1.00 95.88 103 ASP A C 1
ATOM 817 O O . ASP A 1 103 ? 7.022 -4.893 -11.403 1.00 95.88 103 ASP A O 1
ATOM 821 N N . ASP A 1 104 ? 5.789 -6.550 -10.552 1.00 97.62 104 ASP A N 1
ATOM 822 C CA . ASP A 1 104 ? 4.663 -6.325 -11.458 1.00 97.62 104 ASP A CA 1
ATOM 823 C C . ASP A 1 104 ? 3.718 -5.248 -10.893 1.00 97.62 104 ASP A C 1
ATOM 825 O O . ASP A 1 104 ? 3.231 -5.397 -9.766 1.00 97.62 104 ASP A O 1
ATOM 829 N N . PRO A 1 105 ? 3.398 -4.175 -11.644 1.00 96.31 105 PRO A N 1
ATOM 830 C CA . PRO A 1 105 ? 2.449 -3.155 -11.208 1.00 96.31 105 PRO A CA 1
ATOM 831 C C . PRO A 1 105 ? 1.018 -3.699 -11.289 1.00 96.31 105 PRO A C 1
ATOM 833 O O . PRO A 1 105 ? 0.378 -3.681 -12.340 1.00 96.31 105 PRO A O 1
ATOM 836 N N . VAL A 1 106 ? 0.509 -4.210 -10.168 1.00 97.69 106 VAL A N 1
ATOM 837 C CA . VAL A 1 106 ? -0.837 -4.806 -10.097 1.00 97.69 106 VAL A CA 1
ATOM 838 C C . VAL A 1 106 ? -1.909 -3.737 -9.890 1.00 97.69 106 VAL A C 1
ATOM 840 O O . VAL A 1 106 ? -3.009 -3.846 -10.429 1.00 97.69 106 VAL A O 1
ATOM 843 N N . TYR A 1 107 ? -1.587 -2.689 -9.133 1.00 97.44 107 TYR A N 1
ATOM 844 C CA . TYR A 1 107 ? -2.476 -1.556 -8.890 1.00 97.44 107 TYR A CA 1
ATOM 845 C C . TYR A 1 107 ? -1.763 -0.292 -9.321 1.00 97.44 107 TYR A C 1
ATOM 847 O O . TYR A 1 107 ? -0.808 0.088 -8.662 1.00 97.44 107 TYR A O 1
ATOM 855 N N . ASP A 1 108 ? -2.208 0.350 -10.394 1.00 96.94 108 ASP A N 1
ATOM 856 C CA . ASP A 1 108 ? -1.561 1.538 -10.955 1.00 96.94 108 ASP A CA 1
ATOM 857 C C . ASP A 1 108 ? -2.584 2.649 -11.230 1.00 96.94 108 ASP A C 1
ATOM 859 O O . ASP A 1 108 ? -3.776 2.392 -11.424 1.00 96.94 108 ASP A O 1
ATOM 863 N N . GLY A 1 109 ? -2.116 3.896 -11.219 1.00 96.69 109 GLY A N 1
ATOM 864 C CA . GLY A 1 109 ? -2.930 5.084 -11.458 1.00 96.69 109 GLY A CA 1
ATOM 865 C C . GLY A 1 109 ? -3.970 5.359 -10.370 1.00 96.69 109 GLY A C 1
ATOM 866 O O . GLY A 1 109 ? -4.975 6.022 -10.645 1.00 96.69 109 GLY A O 1
ATOM 867 N N . CYS A 1 110 ? -3.769 4.849 -9.153 1.00 98.00 110 CYS A N 1
ATOM 868 C CA . CYS A 1 110 ? -4.700 5.049 -8.050 1.00 98.00 110 CYS A CA 1
ATOM 869 C C . CYS A 1 110 ? -4.624 6.491 -7.548 1.00 98.00 110 CYS A C 1
ATOM 871 O O . CYS A 1 110 ? -3.537 7.043 -7.412 1.00 98.00 110 CYS A O 1
ATOM 873 N N . LYS A 1 111 ? -5.768 7.125 -7.284 1.00 97.94 111 LYS A N 1
ATOM 874 C CA . LYS A 1 111 ? -5.835 8.545 -6.907 1.00 97.94 111 LYS A CA 1
ATOM 875 C C . LYS A 1 111 ? -6.321 8.715 -5.482 1.00 97.94 111 LYS A C 1
ATOM 877 O O . LYS A 1 111 ? -7.273 8.051 -5.077 1.00 97.94 111 LYS A O 1
ATOM 882 N N . LEU A 1 112 ? -5.704 9.640 -4.757 1.00 96.88 112 LEU A N 1
ATOM 883 C CA . LEU A 1 112 ? -6.112 10.002 -3.411 1.00 96.88 112 LEU A CA 1
ATOM 884 C C . LEU A 1 112 ? -7.555 10.517 -3.424 1.00 96.88 112 LEU A C 1
ATOM 886 O O . LEU A 1 112 ? -7.879 11.522 -4.061 1.00 96.88 112 LEU A O 1
ATOM 890 N N . GLN A 1 113 ? -8.415 9.836 -2.682 1.00 94.88 113 GLN A N 1
ATOM 891 C CA . GLN A 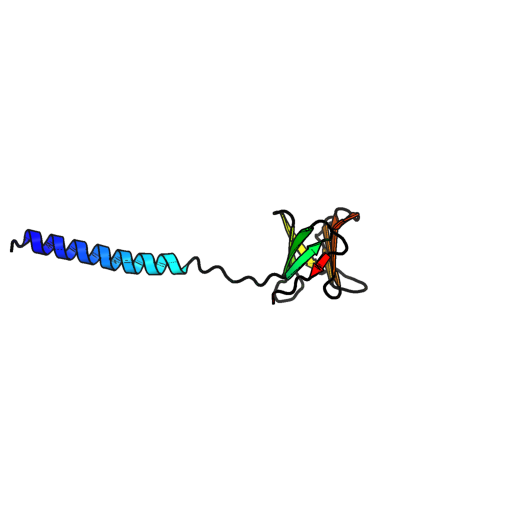1 113 ? -9.768 10.273 -2.411 1.00 94.88 113 GLN A CA 1
ATOM 892 C C . GLN A 1 113 ? -9.715 11.345 -1.324 1.00 94.88 113 GLN A C 1
ATOM 894 O O . GLN A 1 113 ? -9.383 11.080 -0.169 1.00 94.88 113 GLN A O 1
ATOM 899 N N . ARG A 1 114 ? -10.036 12.583 -1.700 1.00 83.00 114 ARG A N 1
ATOM 900 C CA . ARG A 1 114 ? -10.232 13.663 -0.734 1.00 83.00 114 ARG A CA 1
ATOM 901 C C . ARG A 1 114 ? -11.599 13.465 -0.077 1.00 83.00 114 ARG A C 1
ATOM 903 O O . ARG A 1 114 ? -12.609 13.511 -0.772 1.00 83.00 114 ARG A O 1
ATOM 910 N N . LEU A 1 115 ? -11.617 13.218 1.230 1.00 63.81 115 LEU A N 1
ATOM 911 C CA . LEU A 1 115 ? -12.841 13.292 2.028 1.00 63.81 115 LEU A CA 1
ATOM 912 C C . LEU A 1 115 ? -13.203 14.784 2.147 1.00 63.81 115 LEU A C 1
ATOM 914 O O . LEU A 1 115 ? -12.381 15.567 2.625 1.00 63.81 115 LEU A O 1
ATOM 918 N N . GLU A 1 116 ? -14.354 15.179 1.597 1.00 51.75 116 GLU A N 1
ATOM 919 C CA . GLU A 1 116 ? -14.915 16.540 1.694 1.00 51.75 116 GLU A CA 1
ATOM 920 C C . GLU A 1 116 ? -15.650 16.768 3.019 1.00 51.75 116 GLU A C 1
ATOM 922 O O . GLU A 1 116 ? -16.271 15.804 3.527 1.00 51.75 116 GLU A O 1
#

Radius of gyration: 25.32 Å; chains: 1; bounding box: 60×26×69 Å

Secondary structure (DSSP, 8-state):
--HHHHHHHHHHHHHHHHHHHHHHHHGGG--------EEEE-TTS-EEEEEE-TTSSEEEEEETTEEEEEEEE--SSSEEEE-TTSSEEEEEETTEEEEEETTEEEEEEEEEE---

Sequence (116 aa):
MDKKKIIFISLSILILIGGLHFYSLYKKGEEGSEESYFIFVCPSGAEIRVNYEEEGDLAVVQLEGKVYRLKLAVSASGARYANEDESVVFWEHQGEAMVLFNDDPVYDGCKLQRLE